Protein AF-T1ET55-F1 (afdb_monomer_lite)

Radius of gyration: 21.88 Å; chains: 1; bounding box: 48×54×51 Å

pLDDT: mean 70.71, std 16.57, range [26.08, 88.19]

Organism: Helobdella robusta (NCBI:txid6412)

Secondary structure (DSSP, 8-state):
-EEEE----TT-TTSHHHHHHHHHHHHTTPPPPSS--BTTS---EEEE--TTS-EEEEEEPPPSSSSBPPEEEEE----------HHHHHHHH--TTHHHH--HHHHHHHHHHHHHHHHHHHS--------------------PPP-

Structure (mmCIF, N/CA/C/O backbone):
data_AF-T1ET55-F1
#
_entry.id   AF-T1ET55-F1
#
loop_
_atom_site.group_PDB
_atom_site.id
_atom_site.type_symbol
_atom_site.label_atom_id
_atom_site.label_alt_id
_atom_site.label_comp_id
_atom_site.label_asym_id
_atom_site.label_entity_id
_atom_site.label_seq_id
_atom_site.pdbx_PDB_ins_code
_atom_site.Cartn_x
_atom_site.Cartn_y
_atom_site.Cartn_z
_atom_site.occupancy
_atom_site.B_iso_or_equiv
_atom_site.auth_seq_id
_atom_site.auth_comp_id
_atom_site.auth_asym_id
_atom_site.auth_atom_id
_atom_site.pdbx_PDB_model_num
ATOM 1 N N . MET A 1 1 ? -5.778 2.448 4.803 1.00 74.81 1 MET A N 1
ATOM 2 C CA . MET A 1 1 ? -4.627 1.927 4.039 1.00 74.81 1 MET A CA 1
ATOM 3 C C . MET A 1 1 ? -5.107 1.680 2.624 1.00 74.81 1 MET A C 1
ATOM 5 O O . MET A 1 1 ? -6.227 1.212 2.473 1.00 74.81 1 MET A O 1
ATOM 9 N N . ILE A 1 2 ? -4.306 2.023 1.626 1.00 77.94 2 ILE A N 1
ATOM 10 C CA . ILE A 1 2 ? -4.551 1.764 0.211 1.00 77.94 2 ILE A CA 1
ATOM 11 C C . ILE A 1 2 ? -3.399 0.873 -0.263 1.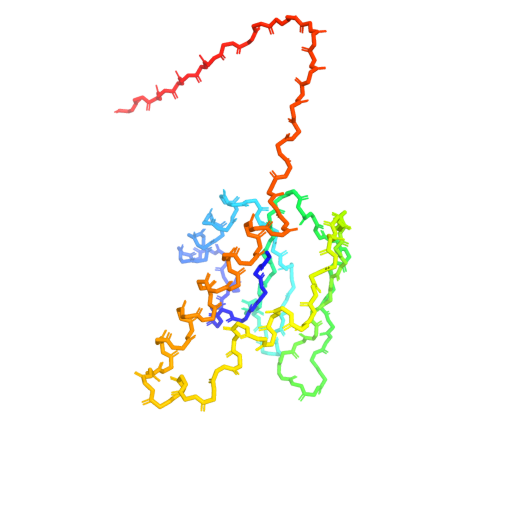00 77.94 2 ILE A C 1
ATOM 13 O O . ILE A 1 2 ? -2.238 1.156 0.026 1.00 77.94 2 ILE A O 1
ATOM 17 N N . ILE A 1 3 ? -3.727 -0.224 -0.936 1.00 83.69 3 ILE A N 1
ATOM 18 C CA . ILE A 1 3 ? -2.763 -1.108 -1.595 1.00 83.69 3 ILE A CA 1
ATOM 19 C C . ILE A 1 3 ? -3.281 -1.318 -3.008 1.00 83.69 3 ILE A C 1
ATOM 21 O O . ILE A 1 3 ? -4.467 -1.608 -3.177 1.00 83.69 3 ILE A O 1
ATOM 25 N N . GLY A 1 4 ? -2.420 -1.173 -4.008 1.00 80.19 4 GLY A N 1
ATOM 26 C CA . GLY A 1 4 ? -2.825 -1.459 -5.376 1.00 80.19 4 GLY A CA 1
ATOM 27 C C . GLY A 1 4 ? -1.770 -1.149 -6.420 1.00 80.19 4 GLY A C 1
ATOM 28 O O . GLY A 1 4 ? -0.745 -0.535 -6.127 1.00 80.19 4 GLY A O 1
ATOM 29 N N . ASP A 1 5 ? -2.084 -1.569 -7.638 1.00 84.50 5 ASP A N 1
ATOM 30 C CA . ASP A 1 5 ? -1.328 -1.311 -8.855 1.00 84.50 5 ASP A CA 1
ATOM 31 C C . ASP A 1 5 ? -1.813 -0.005 -9.502 1.00 84.50 5 ASP A C 1
ATOM 33 O O . ASP A 1 5 ? -2.973 0.125 -9.903 1.00 84.50 5 ASP A O 1
ATOM 37 N N . LEU A 1 6 ? -0.927 0.984 -9.589 1.00 77.94 6 LEU A N 1
ATOM 38 C CA . LEU A 1 6 ? -1.208 2.268 -10.224 1.00 77.94 6 LEU A CA 1
ATOM 39 C C . LEU A 1 6 ? -0.994 2.246 -11.734 1.00 77.94 6 LE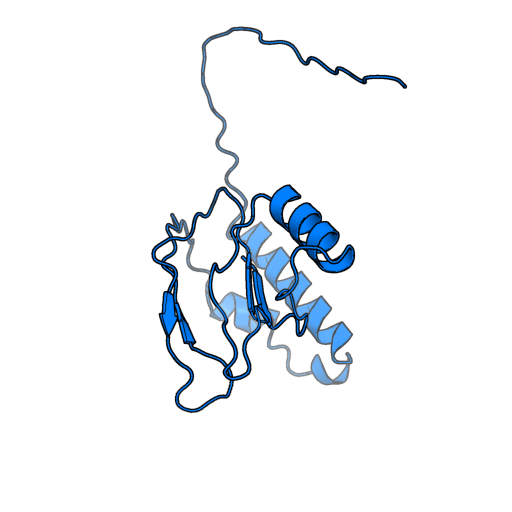U A C 1
ATOM 41 O O . LEU A 1 6 ? -1.427 3.178 -12.409 1.00 77.94 6 LEU A O 1
ATOM 45 N N . ASN A 1 7 ? -0.309 1.235 -12.273 1.00 76.94 7 ASN A N 1
ATOM 46 C CA . ASN A 1 7 ? 0.114 1.18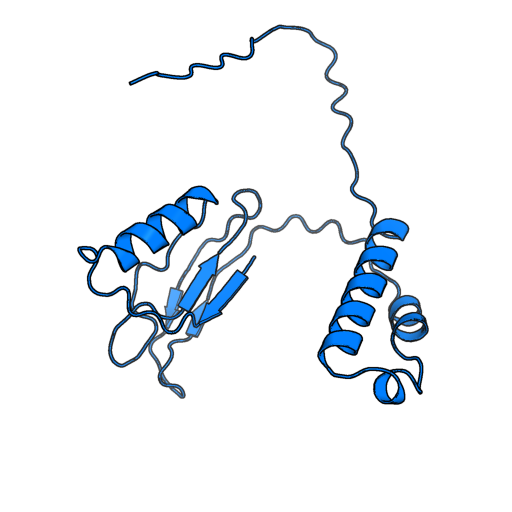3 -13.671 1.00 76.94 7 ASN A CA 1
ATOM 47 C C . ASN A 1 7 ? 0.906 2.426 -14.131 1.00 76.94 7 ASN A C 1
ATOM 49 O O . ASN A 1 7 ? 0.936 2.766 -15.316 1.00 76.94 7 ASN A O 1
ATOM 53 N N . VAL A 1 8 ? 1.575 3.117 -13.202 1.00 70.62 8 VAL A N 1
ATOM 54 C CA . VAL A 1 8 ? 2.412 4.286 -13.496 1.00 70.62 8 VAL A CA 1
ATOM 55 C C . VAL A 1 8 ? 3.873 3.925 -13.300 1.00 70.62 8 VAL A C 1
ATOM 57 O O . VAL A 1 8 ? 4.282 3.455 -12.250 1.00 70.62 8 VAL A O 1
ATOM 60 N N . TYR A 1 9 ? 4.691 4.174 -14.316 1.00 74.38 9 TYR A N 1
ATOM 61 C CA . TYR A 1 9 ? 6.089 3.768 -14.307 1.00 74.38 9 TYR A CA 1
ATOM 62 C C . TYR A 1 9 ? 7.005 4.818 -13.659 1.00 74.38 9 TYR A C 1
ATOM 64 O O . TYR A 1 9 ? 7.514 5.704 -14.338 1.00 74.38 9 TYR A O 1
ATOM 72 N N . PHE A 1 10 ? 7.297 4.701 -12.362 1.00 72.75 10 PHE A N 1
ATOM 73 C CA . PHE A 1 10 ? 8.119 5.691 -11.633 1.00 72.75 10 PHE A CA 1
ATOM 74 C C . PHE A 1 10 ? 9.647 5.506 -11.740 1.00 72.75 10 PHE A C 1
ATOM 76 O O . PHE A 1 10 ? 10.387 5.974 -10.878 1.00 72.75 10 PHE A O 1
ATOM 83 N N . LYS A 1 11 ? 10.165 4.819 -12.770 1.00 69.56 11 LYS A N 1
ATOM 84 C CA . LYS A 1 11 ? 11.611 4.511 -12.861 1.00 69.56 11 LYS A CA 1
ATOM 85 C C . LYS A 1 11 ? 12.497 5.754 -12.991 1.00 69.56 11 LYS A C 1
ATOM 87 O O . LYS A 1 11 ? 13.644 5.728 -12.558 1.00 69.56 11 LYS A O 1
ATOM 92 N N . ASP A 1 12 ? 11.986 6.808 -13.619 1.00 75.19 12 ASP A N 1
ATOM 93 C CA . ASP A 1 12 ? 12.709 8.065 -13.792 1.00 75.19 12 ASP A CA 1
ATOM 94 C C . ASP A 1 12 ? 12.193 9.106 -12.794 1.00 75.19 12 ASP A C 1
ATOM 96 O O . ASP A 1 12 ? 11.131 9.711 -12.984 1.00 75.19 12 ASP A O 1
ATOM 100 N N . SER A 1 13 ? 12.963 9.305 -11.724 1.00 74.44 13 SER A N 1
ATOM 101 C CA . SER A 1 13 ? 12.684 10.282 -10.668 1.00 74.44 13 SER A CA 1
ATOM 102 C C . SER A 1 13 ? 12.829 11.734 -11.127 1.00 74.44 13 SER A C 1
ATOM 104 O O . SER A 1 13 ? 12.375 12.630 -10.423 1.00 74.44 13 SER A O 1
ATOM 106 N N . SER A 1 14 ? 13.404 11.986 -12.310 1.00 79.75 14 SER A N 1
ATOM 107 C CA . SER A 1 14 ? 13.537 13.336 -12.872 1.00 79.75 14 SER A CA 1
ATOM 108 C C . SER A 1 14 ? 12.288 13.814 -13.620 1.00 79.75 14 SER A C 1
ATOM 110 O O . SER A 1 14 ? 12.179 14.992 -13.963 1.00 79.75 14 SER A O 1
ATOM 112 N N . LYS A 1 15 ? 11.323 12.924 -13.894 1.00 84.56 15 LYS A N 1
ATOM 113 C CA . LYS A 1 15 ? 10.093 13.295 -14.602 1.00 84.56 15 LYS A CA 1
ATOM 114 C C . LYS A 1 15 ? 9.149 14.072 -13.691 1.00 84.56 15 LYS A C 1
ATOM 116 O O . LYS A 1 15 ? 8.856 13.648 -12.578 1.00 84.56 15 LYS A O 1
ATOM 121 N N . ASN A 1 16 ? 8.560 15.140 -14.229 1.00 86.19 16 ASN A N 1
ATOM 122 C CA . ASN A 1 16 ? 7.601 15.977 -13.503 1.00 86.19 16 ASN A CA 1
ATOM 123 C C . ASN A 1 16 ? 6.428 15.180 -12.916 1.00 86.19 16 ASN A C 1
ATOM 125 O O . ASN A 1 16 ? 6.066 15.418 -11.774 1.00 86.19 16 ASN A O 1
ATOM 129 N N . TYR A 1 17 ? 5.864 14.208 -13.645 1.00 82.38 17 TYR A N 1
ATOM 130 C CA . TYR A 1 17 ? 4.757 13.397 -13.117 1.00 82.38 17 TYR A CA 1
ATOM 131 C C . TYR A 1 17 ? 5.195 12.514 -11.940 1.00 82.38 17 TYR A C 1
ATOM 133 O O . TYR A 1 17 ? 4.443 12.373 -10.981 1.00 82.38 17 TYR A O 1
ATOM 141 N N . THR A 1 18 ? 6.416 11.969 -11.982 1.00 81.50 18 THR A N 1
ATOM 142 C CA . THR A 1 18 ? 7.007 11.183 -10.894 1.00 81.50 18 THR A CA 1
ATOM 143 C C . THR A 1 18 ? 7.191 12.054 -9.655 1.00 81.50 18 THR A C 1
ATOM 145 O O . THR A 1 18 ? 6.757 11.686 -8.567 1.00 81.50 18 THR A O 1
ATOM 148 N N . ILE A 1 19 ? 7.755 13.252 -9.831 1.00 83.88 19 ILE A N 1
ATOM 149 C CA . ILE A 1 19 ? 7.944 14.236 -8.758 1.00 83.88 19 ILE A CA 1
ATOM 150 C C . ILE A 1 19 ? 6.593 14.666 -8.171 1.00 83.88 19 ILE A C 1
ATOM 152 O O . ILE A 1 19 ? 6.410 14.636 -6.958 1.00 83.88 19 ILE A O 1
ATOM 156 N N . SER A 1 20 ? 5.621 15.029 -9.013 1.00 86.44 20 SER A N 1
ATOM 157 C CA . SER A 1 20 ? 4.280 15.432 -8.574 1.00 86.44 20 SER A CA 1
ATOM 158 C C . SER A 1 20 ? 3.562 14.321 -7.818 1.00 86.44 20 SER A C 1
ATOM 160 O O . SER A 1 20 ? 2.944 14.591 -6.791 1.00 86.44 20 SER A O 1
ATOM 162 N N . PHE A 1 21 ? 3.665 13.078 -8.291 1.00 82.50 21 PHE A N 1
ATOM 163 C CA . PHE A 1 21 ? 3.095 11.926 -7.609 1.00 82.50 21 PHE A CA 1
ATOM 164 C C . PHE A 1 21 ? 3.738 11.724 -6.233 1.00 82.50 21 PHE A C 1
ATOM 166 O O . PHE A 1 21 ? 3.025 11.640 -5.239 1.00 82.50 21 PHE A O 1
ATOM 173 N N . PHE A 1 22 ? 5.069 11.736 -6.132 1.00 79.31 22 PHE A N 1
ATOM 174 C CA . PHE A 1 22 ? 5.741 11.582 -4.840 1.00 79.31 22 PHE A CA 1
ATOM 175 C C . PHE A 1 22 ? 5.475 12.746 -3.879 1.00 79.31 22 PHE A C 1
ATOM 177 O O . PHE A 1 22 ? 5.312 12.518 -2.681 1.00 79.31 22 PHE A O 1
ATOM 184 N N . ASN A 1 23 ? 5.348 13.975 -4.377 1.00 84.44 23 ASN A N 1
ATOM 185 C CA . ASN A 1 23 ? 4.958 15.126 -3.560 1.00 84.44 23 ASN A CA 1
ATOM 186 C C . ASN A 1 23 ? 3.524 14.983 -3.031 1.00 84.44 23 ASN A C 1
ATOM 188 O O . ASN A 1 23 ? 3.268 15.239 -1.858 1.00 84.44 23 ASN A O 1
ATOM 192 N N . LEU A 1 24 ? 2.595 14.521 -3.871 1.00 83.88 24 LEU A N 1
ATOM 193 C CA . LEU A 1 24 ? 1.230 14.222 -3.447 1.00 83.88 24 LEU A CA 1
ATOM 194 C C . LEU A 1 24 ? 1.232 13.138 -2.367 1.00 83.88 24 LEU A C 1
ATOM 196 O O . LEU A 1 24 ? 0.635 13.312 -1.313 1.00 83.88 24 LEU A O 1
ATOM 200 N N . ILE A 1 25 ? 1.938 12.039 -2.603 1.00 78.88 25 ILE A N 1
ATOM 201 C CA 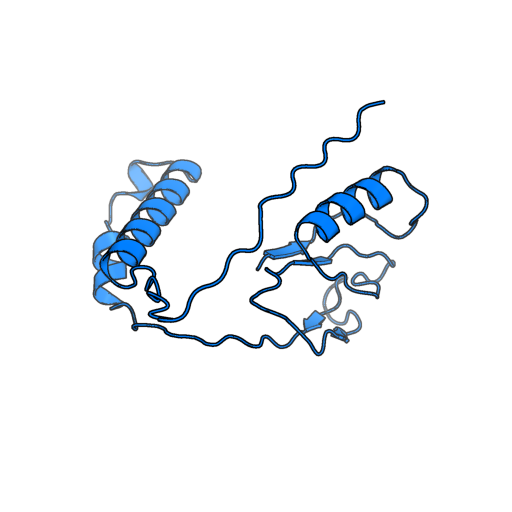. ILE A 1 25 ? 1.954 10.885 -1.708 1.00 78.88 25 ILE A CA 1
ATOM 202 C C . ILE A 1 25 ? 2.624 11.219 -0.363 1.00 78.88 25 ILE A C 1
ATOM 204 O O . ILE A 1 25 ? 2.073 10.938 0.700 1.00 78.88 25 ILE A O 1
ATOM 208 N N . SER A 1 26 ? 3.753 11.925 -0.380 1.00 76.00 26 SER A N 1
ATOM 209 C CA . SER A 1 26 ? 4.413 12.399 0.845 1.00 76.00 26 SER A CA 1
ATOM 210 C C . SER A 1 26 ? 3.570 13.401 1.641 1.00 76.00 26 SER A C 1
ATOM 212 O O . SER A 1 26 ? 3.641 13.391 2.869 1.00 76.00 26 SER A O 1
ATOM 214 N N . SER A 1 27 ? 2.711 14.200 0.991 1.00 79.25 27 SER A N 1
ATOM 215 C CA . SER A 1 27 ? 1.813 15.135 1.692 1.00 79.25 27 SER A CA 1
ATOM 216 C C . SER A 1 27 ? 0.802 14.450 2.621 1.00 79.25 27 SER A C 1
ATOM 218 O O . SER A 1 27 ? 0.314 15.064 3.567 1.00 79.25 27 SER A O 1
ATOM 220 N N . PHE A 1 28 ? 0.533 13.162 2.403 1.00 72.38 28 PHE A N 1
ATOM 221 C CA . PHE A 1 28 ? -0.326 12.345 3.259 1.00 72.38 28 PHE A CA 1
ATOM 222 C C . PHE A 1 28 ? 0.463 11.436 4.222 1.00 72.38 28 PHE A C 1
ATOM 224 O O . PHE A 1 28 ? -0.136 10.624 4.928 1.00 72.38 28 PHE A O 1
ATOM 231 N N . GLY A 1 29 ? 1.795 11.571 4.268 1.00 64.06 29 GLY A N 1
ATOM 232 C CA . GLY A 1 29 ? 2.677 10.801 5.148 1.00 64.06 29 GLY A CA 1
ATOM 233 C C . GLY A 1 29 ? 2.884 9.347 4.718 1.00 64.06 29 GLY A C 1
ATOM 234 O O . GLY A 1 29 ? 3.074 8.474 5.561 1.00 64.06 29 GLY A O 1
ATOM 235 N N . PHE A 1 30 ? 2.820 9.084 3.413 1.00 65.31 30 PHE A N 1
ATOM 236 C CA . PHE A 1 30 ? 2.996 7.751 2.844 1.00 65.31 30 PHE A CA 1
ATOM 237 C C . PHE A 1 30 ? 4.475 7.388 2.647 1.00 65.31 30 PHE A C 1
ATOM 239 O O . PHE A 1 30 ? 5.285 8.219 2.230 1.00 65.31 30 PHE A O 1
ATOM 246 N N . GLU A 1 31 ? 4.809 6.118 2.876 1.00 60.97 31 GLU A N 1
ATOM 247 C CA . GLU A 1 31 ? 6.109 5.532 2.533 1.00 60.97 31 GLU A CA 1
ATOM 248 C C . GLU A 1 31 ? 6.023 4.788 1.193 1.00 60.97 31 GLU A C 1
ATOM 250 O O . GLU A 1 31 ? 4.983 4.237 0.839 1.00 60.97 31 GLU A O 1
ATOM 255 N N . HIS A 1 32 ? 7.112 4.784 0.422 1.00 65.62 32 HIS A N 1
ATOM 256 C CA . HIS A 1 32 ? 7.171 4.132 -0.889 1.00 65.62 32 HIS A CA 1
ATOM 257 C C . HIS A 1 32 ? 7.932 2.805 -0.812 1.00 65.62 32 HIS A C 1
ATOM 259 O O . HIS A 1 32 ? 8.845 2.642 -0.002 1.00 65.62 32 HIS A O 1
ATOM 265 N N . LEU A 1 33 ? 7.597 1.872 -1.708 1.00 66.00 33 LEU A N 1
ATOM 266 C CA . LEU A 1 33 ? 8.413 0.683 -1.934 1.00 66.00 33 LEU A CA 1
ATOM 267 C C . LEU A 1 33 ? 9.739 1.106 -2.583 1.00 66.00 33 LEU A C 1
ATOM 269 O O . LEU A 1 33 ? 9.710 1.735 -3.637 1.00 66.00 33 LEU A O 1
ATOM 273 N N . PRO A 1 34 ? 10.907 0.759 -2.023 1.00 61.06 34 PRO A N 1
ATOM 274 C CA . PRO A 1 34 ? 12.194 1.162 -2.591 1.00 61.06 34 PRO A CA 1
ATOM 275 C C . PRO A 1 34 ? 12.613 0.300 -3.795 1.00 61.06 34 PRO A C 1
ATOM 277 O O . PRO A 1 34 ? 13.729 0.433 -4.297 1.00 61.06 34 PRO A O 1
ATOM 280 N N . THR A 1 35 ? 11.782 -0.653 -4.235 1.00 69.25 35 THR A N 1
ATOM 281 C CA . THR A 1 35 ? 12.198 -1.724 -5.150 1.00 69.25 35 THR A CA 1
ATOM 282 C C . THR A 1 35 ? 11.122 -2.051 -6.178 1.00 69.25 35 THR A C 1
ATOM 284 O O . THR A 1 35 ? 9.933 -2.001 -5.884 1.00 69.25 35 THR A O 1
ATOM 287 N N . SER A 1 36 ? 11.563 -2.402 -7.390 1.00 77.25 36 SER A N 1
ATOM 288 C CA . SER A 1 36 ? 10.698 -2.801 -8.503 1.00 77.25 36 SER A CA 1
ATOM 289 C C . SER A 1 36 ? 9.771 -3.947 -8.120 1.00 77.25 36 SER A C 1
ATOM 291 O O . SER A 1 36 ? 10.242 -4.974 -7.636 1.00 77.25 36 SER A O 1
ATOM 293 N N . THR A 1 37 ? 8.486 -3.799 -8.423 1.00 83.38 37 THR A N 1
ATOM 294 C CA . THR A 1 37 ? 7.465 -4.821 -8.166 1.00 83.38 37 THR A CA 1
ATOM 295 C C . THR A 1 37 ? 7.108 -5.620 -9.408 1.00 83.38 37 THR A C 1
ATOM 297 O O . THR A 1 37 ? 6.480 -6.657 -9.293 1.00 83.38 37 THR A O 1
ATOM 300 N N . HIS A 1 38 ? 7.566 -5.205 -10.587 1.00 84.00 38 HIS A N 1
ATOM 301 C CA . HIS A 1 38 ? 7.268 -5.874 -11.850 1.00 84.00 38 HIS A CA 1
ATOM 302 C C . HIS A 1 38 ? 8.528 -6.478 -12.499 1.00 84.00 38 HIS A C 1
ATOM 304 O O . HIS A 1 38 ? 9.633 -5.939 -12.370 1.00 84.00 38 HIS A O 1
ATOM 310 N N . ASN A 1 39 ? 8.382 -7.589 -13.229 1.00 78.50 39 ASN A N 1
ATOM 311 C CA . ASN A 1 39 ? 9.492 -8.347 -13.827 1.00 78.50 39 ASN A CA 1
ATOM 312 C C . ASN A 1 39 ? 10.267 -7.580 -14.920 1.00 78.50 39 ASN A C 1
ATOM 314 O O . ASN A 1 39 ? 11.456 -7.820 -15.121 1.00 78.50 39 ASN A O 1
ATOM 318 N N . LYS A 1 40 ? 9.627 -6.615 -15.594 1.00 76.31 40 LYS A N 1
ATOM 319 C CA . LYS A 1 40 ? 10.261 -5.698 -16.567 1.00 76.31 40 LYS A CA 1
ATOM 320 C C . LYS A 1 40 ? 10.922 -4.479 -15.915 1.00 76.31 40 LYS A C 1
ATOM 322 O O . LYS A 1 40 ? 11.393 -3.583 -16.618 1.00 76.31 40 LYS A O 1
ATOM 327 N N . GLY A 1 41 ? 10.969 -4.429 -14.587 1.00 68.44 41 GLY A N 1
ATOM 328 C CA . GLY A 1 41 ? 11.321 -3.218 -13.862 1.00 68.44 41 GLY A CA 1
ATOM 329 C C . GLY A 1 41 ? 10.107 -2.306 -13.662 1.00 68.44 41 GLY A C 1
ATOM 330 O O . GLY A 1 41 ? 9.107 -2.421 -14.368 1.00 68.44 41 GLY A O 1
ATOM 331 N N . GLY A 1 42 ? 10.232 -1.358 -12.736 1.00 68.75 42 GLY A N 1
ATOM 332 C CA . GLY A 1 42 ? 9.210 -0.351 -12.454 1.00 68.75 42 GLY A CA 1
ATOM 333 C C . GLY A 1 42 ? 8.541 -0.541 -11.096 1.00 68.75 42 GLY A C 1
ATOM 334 O O . GLY A 1 42 ? 8.376 -1.652 -10.599 1.00 68.75 42 GLY A O 1
ATOM 335 N N . LEU A 1 43 ? 8.182 0.587 -10.495 1.00 71.81 43 LEU A N 1
ATOM 336 C CA . LEU A 1 43 ? 7.337 0.662 -9.311 1.00 71.81 43 LEU A CA 1
ATOM 337 C C . LEU A 1 43 ? 5.914 0.851 -9.811 1.00 71.81 43 LEU A C 1
ATOM 339 O O . LEU A 1 43 ? 5.586 1.955 -10.224 1.00 71.81 43 LEU A O 1
ATOM 343 N N . LEU A 1 44 ? 5.131 -0.220 -9.870 1.00 77.25 44 LEU A N 1
ATOM 344 C CA . LEU A 1 44 ? 3.726 -0.147 -10.285 1.00 77.25 44 LEU A CA 1
ATOM 345 C C . LEU A 1 44 ? 2.802 -0.229 -9.073 1.00 77.25 44 LEU A C 1
ATOM 347 O O . LEU A 1 44 ? 1.788 0.460 -9.009 1.00 77.25 44 LEU A O 1
ATOM 351 N N . ASP A 1 45 ? 3.210 -1.008 -8.078 1.00 78.88 45 ASP A N 1
ATOM 352 C CA . ASP A 1 45 ? 2.442 -1.228 -6.867 1.00 78.88 45 ASP A CA 1
ATOM 353 C C . ASP A 1 45 ? 2.816 -0.216 -5.779 1.00 78.88 45 ASP A C 1
ATOM 355 O O . ASP A 1 45 ? 3.981 0.165 -5.619 1.00 78.88 45 ASP A O 1
ATOM 359 N N . VAL A 1 46 ? 1.821 0.205 -5.001 1.00 77.75 46 VAL A N 1
ATOM 360 C CA . VAL A 1 46 ? 1.996 1.113 -3.864 1.00 77.75 46 VAL A CA 1
ATOM 361 C C . VAL A 1 46 ? 1.354 0.558 -2.602 1.00 77.75 46 VAL A C 1
ATOM 363 O O . VAL A 1 46 ? 0.304 -0.085 -2.642 1.00 77.75 46 VAL A O 1
ATOM 366 N N . ILE A 1 47 ? 1.981 0.861 -1.464 1.00 77.75 47 ILE A N 1
ATOM 367 C CA . ILE A 1 47 ? 1.396 0.706 -0.133 1.00 77.75 47 ILE A CA 1
ATOM 368 C C . ILE A 1 47 ? 1.318 2.095 0.478 1.00 77.75 47 ILE A C 1
ATOM 370 O O . ILE A 1 47 ? 2.303 2.814 0.562 1.00 77.75 47 ILE A O 1
ATOM 374 N N . ILE A 1 48 ? 0.119 2.474 0.884 1.00 77.44 48 ILE A N 1
ATOM 375 C CA . ILE A 1 48 ? -0.225 3.823 1.303 1.00 77.44 48 ILE A CA 1
ATOM 376 C C . ILE A 1 48 ? -0.962 3.691 2.638 1.00 77.44 48 ILE A C 1
ATOM 378 O O . ILE A 1 48 ? -2.043 3.101 2.706 1.00 77.44 48 ILE A O 1
ATOM 382 N N . SER A 1 49 ? -0.414 4.216 3.733 1.00 74.62 49 SER A N 1
ATOM 383 C CA . SER A 1 49 ? -1.063 4.152 5.050 1.00 74.62 49 SER A CA 1
ATOM 384 C C . SER A 1 49 ? -1.148 5.511 5.732 1.00 74.62 49 SER A C 1
ATOM 386 O O . SER A 1 49 ? -0.377 6.420 5.468 1.00 74.62 49 SER A O 1
ATOM 388 N N . ASN A 1 50 ? -2.115 5.655 6.634 1.00 71.38 50 ASN A N 1
ATOM 389 C CA . ASN A 1 50 ? -2.124 6.804 7.529 1.00 71.38 50 ASN A CA 1
ATOM 390 C C . ASN A 1 50 ? -0.894 6.701 8.458 1.00 71.38 50 ASN A C 1
ATOM 392 O O . ASN A 1 50 ? -0.678 5.609 8.986 1.00 71.38 50 ASN A O 1
ATOM 396 N N . PRO A 1 51 ? -0.156 7.791 8.740 1.00 67.44 51 PRO A N 1
ATOM 397 C CA . PRO A 1 51 ? 0.967 7.787 9.686 1.00 67.44 51 PRO A CA 1
ATOM 398 C C . PRO A 1 51 ? 0.654 7.191 11.068 1.00 67.44 51 PRO A C 1
ATOM 400 O O . PRO A 1 51 ? 1.534 6.655 11.733 1.00 67.44 51 PRO A O 1
ATOM 403 N N . SER A 1 52 ? -0.607 7.257 11.506 1.00 70.38 52 SER A N 1
ATOM 404 C CA . SER A 1 52 ? -1.076 6.640 12.759 1.00 70.38 52 SER A CA 1
ATOM 405 C C . SER A 1 52 ? -1.128 5.106 12.726 1.00 70.38 52 SER A C 1
ATOM 407 O O . SER A 1 52 ? -1.106 4.472 13.778 1.00 70.38 52 SER A O 1
ATOM 409 N N . VAL A 1 53 ? -1.176 4.503 11.535 1.00 71.69 53 VAL A N 1
ATOM 410 C CA . VAL A 1 53 ? -1.121 3.055 11.300 1.00 71.69 53 VAL A CA 1
ATOM 411 C C . VAL A 1 53 ? 0.133 2.783 10.474 1.00 71.69 53 VAL A C 1
ATOM 413 O O . VAL A 1 53 ? 0.089 2.626 9.250 1.00 71.69 53 VAL A O 1
ATOM 416 N N . GLY A 1 54 ? 1.275 2.797 11.160 1.00 71.25 54 GLY A N 1
ATOM 417 C CA . GLY A 1 54 ? 2.561 2.471 10.555 1.00 71.25 54 GLY A CA 1
ATOM 418 C C . GLY A 1 54 ? 2.595 1.021 10.066 1.00 71.25 54 GLY A C 1
ATOM 419 O O . GLY A 1 54 ? 2.088 0.110 10.734 1.00 71.25 54 GLY A O 1
ATOM 420 N N . PHE A 1 55 ? 3.210 0.812 8.906 1.00 79.38 55 PHE A N 1
ATOM 421 C CA . PHE A 1 55 ? 3.606 -0.507 8.425 1.00 79.38 55 PHE A CA 1
ATOM 422 C C . PHE A 1 55 ? 5.130 -0.632 8.454 1.00 79.38 55 PHE A C 1
ATOM 424 O O . PHE A 1 55 ? 5.845 0.362 8.458 1.00 79.38 55 PHE A O 1
ATOM 431 N N . TYR A 1 56 ? 5.630 -1.858 8.537 1.00 81.69 56 TYR A N 1
ATOM 432 C CA . TYR A 1 56 ? 7.058 -2.157 8.630 1.00 81.69 56 TYR A CA 1
ATOM 433 C C . TYR A 1 56 ? 7.368 -3.515 7.991 1.00 81.69 56 TYR A C 1
ATOM 435 O O . TYR A 1 56 ? 6.461 -4.220 7.551 1.00 81.69 56 TYR A O 1
ATOM 443 N N . ASP A 1 57 ? 8.653 -3.881 7.930 1.00 85.31 57 ASP A N 1
ATOM 444 C CA . ASP A 1 57 ? 9.137 -5.132 7.316 1.00 85.31 57 ASP A CA 1
ATOM 445 C C . ASP A 1 57 ? 8.604 -5.337 5.889 1.00 85.31 57 ASP A C 1
ATOM 447 O O . ASP A 1 57 ? 8.074 -6.387 5.525 1.00 85.31 57 ASP A O 1
ATOM 451 N N . VAL A 1 58 ? 8.695 -4.279 5.085 1.00 84.06 58 VAL A N 1
ATOM 452 C CA . VAL A 1 58 ? 8.209 -4.299 3.711 1.00 84.06 58 VAL A CA 1
ATOM 453 C C . VAL A 1 58 ? 9.188 -5.062 2.829 1.00 84.06 58 VAL A C 1
ATOM 455 O O . VAL A 1 58 ? 10.370 -4.724 2.768 1.00 84.06 58 VAL A O 1
ATOM 458 N N . ARG A 1 59 ? 8.699 -6.087 2.128 1.00 87.06 59 ARG A N 1
ATOM 459 C CA . ARG A 1 59 ? 9.504 -6.928 1.235 1.00 87.06 59 ARG A CA 1
ATOM 460 C C . ARG A 1 59 ? 8.809 -7.108 -0.097 1.00 87.06 59 ARG A C 1
ATOM 462 O O . ARG A 1 59 ? 7.599 -7.305 -0.154 1.00 87.06 59 ARG A O 1
ATOM 469 N N . VAL A 1 60 ? 9.608 -7.085 -1.157 1.00 87.06 60 VAL A N 1
ATOM 470 C CA . VAL A 1 60 ? 9.176 -7.439 -2.506 1.00 87.06 60 VAL A CA 1
ATOM 471 C C . VAL A 1 60 ? 9.849 -8.754 -2.867 1.00 87.06 60 VAL A C 1
ATOM 473 O O . VAL A 1 60 ? 11.072 -8.829 -2.987 1.00 87.06 60 VAL A O 1
ATOM 476 N N . HIS A 1 61 ? 9.054 -9.808 -2.992 1.00 87.88 61 HIS A N 1
ATOM 477 C CA . HIS A 1 61 ? 9.531 -11.106 -3.437 1.00 87.88 61 HIS A CA 1
ATOM 478 C C . HIS A 1 61 ? 9.625 -11.132 -4.966 1.00 87.88 61 HIS A C 1
ATOM 480 O O . HIS A 1 61 ? 8.777 -10.537 -5.636 1.00 87.88 61 HIS A O 1
ATOM 486 N N . PRO A 1 62 ? 10.618 -11.840 -5.536 1.00 84.00 62 PRO A N 1
ATOM 487 C CA . PRO A 1 62 ? 10.737 -11.975 -6.978 1.00 84.00 62 PRO A CA 1
ATOM 488 C C . PRO A 1 62 ? 9.437 -12.499 -7.610 1.00 84.00 62 PRO A C 1
ATOM 490 O O . PRO A 1 62 ? 8.787 -13.368 -7.022 1.00 84.00 62 PRO A O 1
ATOM 493 N N . PRO A 1 63 ? 9.065 -12.014 -8.805 1.00 85.38 63 PRO A N 1
ATOM 494 C CA . PRO A 1 63 ? 7.944 -12.562 -9.558 1.00 85.38 63 PRO A CA 1
ATOM 495 C C . PRO A 1 63 ? 8.182 -14.053 -9.840 1.00 85.38 63 PRO A C 1
ATOM 497 O O . PRO A 1 63 ? 9.250 -14.429 -10.327 1.00 85.38 63 PRO A O 1
ATOM 500 N N . LEU A 1 64 ? 7.207 -14.902 -9.503 1.00 83.88 64 LEU A N 1
ATOM 501 C CA . LEU A 1 64 ? 7.272 -16.354 -9.730 1.00 83.88 64 LEU A CA 1
ATOM 502 C C . LEU A 1 64 ? 6.212 -16.803 -10.739 1.00 83.88 64 LEU A C 1
ATOM 504 O O . LEU A 1 64 ? 6.544 -17.322 -11.798 1.00 83.88 64 LEU A O 1
ATOM 508 N N . ILE A 1 65 ? 4.937 -16.611 -10.388 1.00 86.62 65 ILE A N 1
ATOM 509 C CA . ILE A 1 65 ? 3.783 -17.082 -11.173 1.00 86.62 65 ILE A CA 1
ATOM 510 C C . ILE A 1 65 ? 3.144 -15.932 -11.969 1.00 86.62 65 ILE A C 1
ATOM 512 O O . ILE A 1 65 ? 2.590 -16.168 -13.038 1.00 86.62 65 ILE A O 1
ATOM 516 N N . SER A 1 66 ? 3.246 -14.693 -11.471 1.00 87.31 66 SER A N 1
ATOM 517 C CA . SER A 1 66 ? 2.803 -13.479 -12.168 1.00 87.31 66 SER A CA 1
ATOM 518 C C . SER A 1 66 ? 3.995 -12.621 -12.587 1.00 87.31 66 SER A C 1
ATOM 520 O O . SER A 1 66 ? 5.115 -12.841 -12.127 1.00 87.31 66 SER A O 1
ATOM 522 N N . ASP A 1 67 ? 3.759 -11.645 -13.455 1.00 83.81 67 ASP A N 1
ATOM 523 C CA . ASP A 1 67 ? 4.717 -10.597 -13.799 1.00 83.81 67 ASP A CA 1
ATOM 524 C C . ASP A 1 67 ? 4.904 -9.556 -12.683 1.00 83.81 67 ASP A C 1
ATOM 526 O O . ASP A 1 67 ? 5.935 -8.878 -12.667 1.00 83.81 67 ASP A O 1
ATOM 530 N N . HIS A 1 68 ? 4.002 -9.520 -11.698 1.00 87.56 68 HIS A N 1
ATOM 531 C CA . HIS A 1 68 ? 4.178 -8.827 -10.423 1.00 87.56 68 HIS A CA 1
ATOM 532 C C . HIS A 1 68 ? 4.819 -9.732 -9.351 1.00 87.56 68 HIS A C 1
ATOM 534 O O . HIS A 1 68 ? 4.567 -10.940 -9.246 1.00 87.56 68 HIS A O 1
ATOM 540 N N . GLY A 1 69 ? 5.677 -9.126 -8.537 1.00 87.25 69 GLY A N 1
ATOM 541 C CA . GLY A 1 69 ? 6.278 -9.692 -7.341 1.00 87.25 69 GLY A CA 1
ATOM 542 C C . GLY A 1 69 ? 5.333 -9.575 -6.151 1.00 87.25 69 GLY A C 1
ATOM 543 O O . GLY A 1 69 ? 4.590 -8.605 -6.019 1.00 87.25 69 GLY A O 1
ATOM 544 N N . LEU A 1 70 ? 5.363 -10.565 -5.260 1.00 87.50 70 LEU A N 1
ATOM 545 C CA . LEU A 1 70 ? 4.558 -10.521 -4.043 1.00 87.50 70 LEU A CA 1
ATOM 546 C C . LEU A 1 70 ? 5.116 -9.448 -3.103 1.00 87.50 70 LEU A C 1
ATOM 548 O O . LEU A 1 70 ? 6.267 -9.540 -2.674 1.00 87.50 70 LEU A O 1
ATOM 552 N N . VAL A 1 71 ? 4.288 -8.469 -2.746 1.00 86.88 71 VAL A N 1
ATOM 553 C CA . VAL A 1 71 ? 4.626 -7.471 -1.729 1.00 86.88 71 VAL A CA 1
ATOM 554 C C . VAL A 1 71 ? 4.064 -7.910 -0.380 1.00 86.88 71 VAL A C 1
ATOM 556 O O . VAL A 1 71 ? 2.867 -8.156 -0.248 1.00 86.88 71 VAL A O 1
ATOM 559 N N . THR A 1 72 ? 4.923 -7.996 0.633 1.00 88.19 72 THR A N 1
ATOM 560 C CA . THR A 1 72 ? 4.531 -8.294 2.016 1.00 88.19 72 THR A CA 1
ATOM 561 C C . THR A 1 72 ? 4.906 -7.141 2.931 1.00 88.19 72 THR A C 1
ATOM 563 O O . THR A 1 72 ? 5.975 -6.558 2.770 1.00 88.19 72 THR A O 1
ATOM 566 N N . CYS A 1 73 ? 4.073 -6.848 3.924 1.00 85.88 73 CYS A N 1
ATOM 567 C CA . CYS A 1 73 ? 4.392 -5.925 5.007 1.00 85.88 73 CYS A CA 1
ATOM 568 C C . CYS A 1 73 ? 3.700 -6.367 6.301 1.00 85.88 73 CYS A C 1
ATOM 570 O O . CYS A 1 73 ? 2.741 -7.142 6.282 1.00 85.88 73 CYS A O 1
ATOM 572 N N . SER A 1 74 ? 4.190 -5.861 7.426 1.00 86.12 74 SER A N 1
ATOM 573 C CA . SER A 1 74 ? 3.578 -6.016 8.743 1.00 86.12 74 SER A CA 1
ATOM 574 C C . SER A 1 74 ? 2.911 -4.714 9.171 1.00 86.12 74 SER A C 1
ATOM 576 O O . SER A 1 74 ? 3.413 -3.630 8.888 1.00 86.12 74 SER A O 1
ATOM 578 N N . LEU A 1 75 ? 1.786 -4.813 9.878 1.00 83.31 75 LEU A N 1
ATOM 579 C CA . LEU A 1 75 ? 1.005 -3.669 10.349 1.00 83.31 75 LEU A CA 1
ATOM 580 C C . LEU A 1 75 ? 0.949 -3.677 11.874 1.00 83.31 75 LEU A C 1
ATOM 582 O O . LEU A 1 75 ? 0.596 -4.692 12.474 1.00 83.31 75 LEU A O 1
ATOM 586 N N . ASN A 1 76 ? 1.234 -2.537 12.504 1.00 75.81 76 ASN A N 1
ATOM 587 C CA . ASN A 1 76 ? 1.019 -2.378 13.940 1.00 75.81 76 ASN A CA 1
ATOM 588 C C . ASN A 1 76 ? -0.359 -1.761 14.187 1.00 75.81 76 ASN A C 1
ATOM 590 O O . ASN A 1 76 ? -0.505 -0.543 14.284 1.00 75.81 76 ASN A O 1
ATOM 594 N N . VAL A 1 77 ? -1.388 -2.605 14.243 1.00 71.31 77 VAL A N 1
ATOM 595 C CA . VAL A 1 77 ? -2.764 -2.148 14.455 1.00 71.31 77 VAL A CA 1
ATOM 596 C C . VAL A 1 77 ? -3.200 -2.487 15.875 1.00 71.31 77 VAL A C 1
ATOM 598 O O . VAL A 1 77 ? -3.317 -3.657 16.238 1.00 71.31 77 VAL A O 1
ATOM 601 N N . LYS A 1 78 ? -3.505 -1.465 16.683 1.00 68.38 78 LYS A N 1
ATOM 602 C CA . LYS A 1 78 ? -4.300 -1.655 17.903 1.00 68.38 78 LYS A CA 1
ATOM 603 C C . LYS A 1 78 ? -5.753 -1.808 17.496 1.00 68.38 78 LYS A C 1
ATOM 605 O O . LYS A 1 78 ? -6.460 -0.819 17.315 1.00 68.38 78 LYS A O 1
ATOM 610 N N . ILE A 1 79 ? -6.189 -3.046 17.313 1.00 61.69 79 ILE A N 1
ATOM 611 C CA . ILE A 1 79 ? -7.554 -3.291 16.875 1.00 61.69 79 ILE A CA 1
ATOM 612 C C . ILE A 1 79 ? -8.481 -3.374 18.087 1.00 61.69 79 ILE A C 1
ATOM 614 O O . ILE A 1 79 ? -8.560 -4.394 18.764 1.00 61.69 79 ILE A O 1
ATOM 618 N N . ASN A 1 80 ? -9.196 -2.280 18.353 1.00 58.44 80 ASN A N 1
ATOM 619 C CA . ASN A 1 80 ? -10.368 -2.272 19.227 1.00 58.44 80 ASN A CA 1
ATOM 620 C C . ASN A 1 80 ? -11.609 -2.587 18.383 1.00 58.44 80 ASN A C 1
ATOM 622 O O . ASN A 1 80 ? -12.431 -1.715 18.114 1.00 58.44 80 ASN A O 1
ATOM 626 N N . TYR A 1 81 ? -11.754 -3.830 17.922 1.00 59.31 81 TYR A N 1
ATOM 627 C CA . TYR A 1 81 ? -13.028 -4.245 17.337 1.00 59.31 81 TYR A CA 1
ATOM 628 C C . TYR A 1 81 ? -14.025 -4.586 18.445 1.00 59.31 81 TYR A C 1
ATOM 630 O O . TYR A 1 81 ? -13.847 -5.550 19.190 1.00 59.31 81 TYR A O 1
ATOM 638 N N . LYS A 1 82 ? -15.152 -3.869 18.481 1.00 59.25 82 LYS A N 1
ATOM 639 C CA . LYS A 1 82 ? -16.409 -4.531 18.833 1.00 59.25 82 LYS A CA 1
ATOM 640 C C . LYS A 1 82 ? -16.749 -5.435 17.657 1.00 59.25 82 LYS A C 1
ATOM 642 O O . LYS A 1 82 ? -16.956 -4.947 16.551 1.00 59.25 82 LYS A O 1
ATOM 647 N N . LYS A 1 83 ? -16.754 -6.750 17.877 1.00 63.31 83 LYS A N 1
ATOM 648 C CA . LYS A 1 83 ? -17.209 -7.711 16.869 1.00 63.31 83 LYS A CA 1
ATOM 649 C C . LYS A 1 83 ? -18.624 -7.312 16.443 1.00 63.31 83 LYS A C 1
ATOM 651 O O . LYS A 1 83 ? -19.542 -7.375 17.260 1.00 63.31 83 LYS A O 1
ATOM 656 N N . LEU A 1 84 ? -18.786 -6.873 15.196 1.00 64.94 84 LEU A N 1
ATOM 657 C CA . LEU A 1 84 ? -20.109 -6.637 14.634 1.00 64.94 84 LEU A CA 1
ATOM 658 C C . LEU A 1 84 ? -20.811 -7.990 14.485 1.00 64.94 84 LEU A C 1
ATOM 660 O O . LEU A 1 84 ? -20.184 -8.991 14.132 1.00 64.94 84 LEU A O 1
ATOM 664 N N . ASN A 1 85 ? -22.102 -8.035 14.793 1.00 75.38 85 ASN A N 1
ATOM 665 C CA . ASN A 1 85 ? -22.878 -9.253 14.628 1.00 75.38 85 ASN A CA 1
ATOM 666 C C . ASN A 1 85 ? -23.084 -9.519 13.124 1.00 75.38 85 ASN A C 1
ATOM 668 O O . ASN A 1 85 ? -23.663 -8.688 12.429 1.00 75.38 85 ASN A O 1
ATOM 672 N N . ASN A 1 86 ? -22.621 -10.670 12.629 1.00 71.75 86 ASN A N 1
ATOM 673 C CA . ASN A 1 86 ? -22.771 -11.061 11.223 1.00 71.75 86 ASN A CA 1
ATOM 674 C C . ASN A 1 86 ? -24.241 -11.116 10.789 1.00 71.75 86 ASN A C 1
ATOM 676 O O . ASN A 1 86 ? -24.543 -10.750 9.656 1.00 71.75 86 ASN A O 1
ATOM 680 N N . ASP A 1 87 ? -25.148 -11.494 11.692 1.00 79.06 87 ASP A N 1
ATOM 681 C CA . ASP A 1 87 ? -26.586 -11.517 11.410 1.00 79.06 87 ASP A CA 1
ATOM 682 C C . ASP A 1 87 ? -27.110 -10.101 11.145 1.00 79.06 87 ASP A C 1
ATOM 684 O O . ASP A 1 87 ? -27.965 -9.886 10.293 1.00 79.06 87 ASP A O 1
ATOM 688 N N . LEU A 1 88 ? -26.547 -9.106 11.836 1.00 74.69 88 LEU A N 1
ATOM 689 C CA . LEU A 1 88 ? -26.892 -7.702 11.649 1.00 74.69 88 LEU A CA 1
ATOM 690 C C . LEU A 1 88 ? -26.460 -7.211 10.260 1.00 74.69 88 LEU A C 1
ATOM 692 O O . LEU A 1 88 ? -27.219 -6.515 9.597 1.00 74.69 88 LEU A O 1
ATOM 696 N N . ILE A 1 89 ? -25.272 -7.605 9.796 1.00 73.31 89 ILE A N 1
ATOM 697 C CA . ILE A 1 89 ? -24.779 -7.261 8.454 1.00 73.31 89 ILE A CA 1
ATOM 698 C C . ILE A 1 89 ? -25.636 -7.949 7.385 1.00 73.31 89 ILE A C 1
ATOM 700 O O . ILE A 1 89 ? -26.100 -7.296 6.452 1.00 73.31 89 ILE A O 1
ATOM 704 N N . ALA A 1 90 ? -25.885 -9.252 7.540 1.00 75.56 90 ALA A N 1
ATOM 705 C CA . ALA A 1 90 ? -26.668 -10.035 6.589 1.00 75.56 90 ALA A CA 1
ATOM 706 C C . ALA A 1 90 ? -28.101 -9.501 6.453 1.00 75.56 90 ALA A C 1
ATOM 708 O O . ALA A 1 90 ? -28.569 -9.315 5.336 1.00 75.56 90 ALA A O 1
ATOM 709 N N . ASN A 1 91 ? -28.762 -9.164 7.563 1.00 78.44 91 ASN A N 1
ATOM 710 C CA . ASN A 1 91 ? -30.128 -8.638 7.536 1.00 78.44 91 ASN A CA 1
ATOM 711 C C . ASN A 1 91 ? -30.243 -7.253 6.879 1.00 78.44 91 ASN A C 1
ATOM 713 O O . ASN A 1 91 ? -31.312 -6.912 6.387 1.00 78.44 91 ASN A O 1
ATOM 717 N N . ASN A 1 92 ? -29.173 -6.449 6.881 1.00 73.06 92 ASN A N 1
ATOM 718 C CA . ASN A 1 92 ? -29.198 -5.098 6.308 1.00 73.06 92 ASN A CA 1
ATOM 719 C C . ASN A 1 92 ? -28.694 -5.034 4.856 1.00 73.06 92 ASN A C 1
ATOM 721 O O . ASN A 1 92 ? -29.046 -4.103 4.138 1.00 73.06 92 ASN A O 1
ATOM 725 N N . LEU A 1 93 ? -27.863 -5.986 4.418 1.00 72.44 93 LEU A N 1
ATOM 726 C CA . LEU A 1 93 ? -27.307 -6.006 3.056 1.00 72.44 93 LEU A CA 1
ATOM 727 C C . LEU A 1 93 ? -27.950 -7.056 2.146 1.00 72.44 93 LEU A C 1
ATOM 729 O O . LEU A 1 93 ? -27.995 -6.865 0.933 1.00 72.44 93 LEU A O 1
ATOM 733 N N . CYS A 1 94 ? -28.426 -8.168 2.707 1.00 68.62 94 CYS A N 1
ATOM 734 C CA . CYS A 1 94 ? -28.959 -9.296 1.950 1.00 68.62 94 CYS A CA 1
ATOM 735 C C . CYS A 1 94 ? -30.479 -9.159 1.780 1.00 68.62 94 CYS A C 1
ATOM 737 O O . CYS A 1 94 ? -31.248 -10.035 2.170 1.00 68.62 94 CYS A O 1
ATOM 739 N N . ASP A 1 95 ? -30.913 -8.032 1.219 1.00 69.50 95 ASP A N 1
ATOM 740 C CA . ASP A 1 95 ? -32.281 -7.886 0.728 1.00 69.50 95 ASP A CA 1
ATOM 741 C C . ASP A 1 95 ? -32.342 -8.429 -0.709 1.00 69.50 95 ASP A C 1
ATOM 743 O O . ASP A 1 95 ? -31.586 -8.013 -1.597 1.00 69.50 95 ASP A O 1
ATOM 747 N N . SER A 1 96 ? -33.199 -9.430 -0.916 1.00 61.81 96 SER A N 1
ATOM 748 C CA . SER A 1 96 ? -33.159 -10.340 -2.064 1.00 61.81 96 SER A CA 1
ATOM 749 C C . SER A 1 96 ? -33.510 -9.693 -3.398 1.00 61.81 96 SER A C 1
ATOM 751 O O . SER A 1 96 ? -33.378 -10.363 -4.413 1.00 61.81 96 SER A O 1
ATOM 753 N N . ASP A 1 97 ? -33.935 -8.429 -3.416 1.00 70.81 97 ASP A N 1
ATOM 754 C CA . ASP A 1 97 ? -34.399 -7.742 -4.628 1.00 70.81 97 ASP A CA 1
ATOM 755 C C . ASP A 1 97 ? -33.583 -6.480 -4.964 1.00 70.81 97 ASP A C 1
ATOM 757 O O . ASP A 1 97 ? -33.838 -5.809 -5.968 1.00 70.81 97 ASP A O 1
ATOM 761 N N . VAL A 1 98 ? -32.581 -6.129 -4.154 1.00 70.56 98 VAL A N 1
ATOM 762 C CA . VAL A 1 98 ? -31.803 -4.886 -4.310 1.00 70.56 98 VAL A CA 1
ATOM 763 C C . VAL A 1 98 ? -31.024 -4.847 -5.626 1.00 70.56 98 VAL A C 1
ATOM 765 O O . VAL A 1 98 ? -30.965 -3.806 -6.283 1.00 70.56 98 VAL A O 1
ATOM 768 N N . TYR A 1 99 ? -30.480 -5.984 -6.062 1.00 66.69 99 TYR A N 1
ATOM 769 C CA . TYR A 1 99 ? -29.745 -6.089 -7.327 1.00 66.69 99 TYR A CA 1
ATOM 770 C C . TYR A 1 99 ? -30.635 -5.913 -8.567 1.00 66.69 99 TYR A C 1
ATOM 772 O O . TYR A 1 99 ? -30.119 -5.645 -9.647 1.00 66.69 99 TYR A O 1
ATOM 780 N N . LEU A 1 100 ? -31.962 -6.029 -8.426 1.00 73.94 100 LEU A N 1
ATOM 781 C CA . LEU A 1 100 ? -32.915 -5.740 -9.503 1.00 73.94 100 LEU A CA 1
ATOM 782 C C . LEU A 1 100 ? -33.233 -4.242 -9.611 1.00 73.94 100 LEU A C 1
ATOM 784 O O . LEU A 1 100 ? -33.701 -3.789 -10.653 1.00 73.94 100 LEU A O 1
ATOM 788 N N . ARG A 1 101 ? -33.001 -3.470 -8.541 1.00 74.56 101 ARG A N 1
ATOM 789 C CA . ARG A 1 101 ? -33.383 -2.050 -8.440 1.00 74.56 101 ARG A CA 1
ATOM 790 C C . ARG A 1 101 ? -32.238 -1.085 -8.730 1.00 74.56 101 ARG A C 1
ATOM 792 O O . ARG A 1 101 ? -32.494 0.067 -9.072 1.00 74.56 101 ARG A O 1
ATOM 799 N N . TYR A 1 102 ? -30.994 -1.540 -8.610 1.00 75.44 102 TYR A N 1
ATOM 800 C CA . TYR A 1 102 ? -29.811 -0.696 -8.743 1.00 75.44 102 TYR A CA 1
ATOM 801 C C . TYR A 1 102 ? -28.786 -1.309 -9.699 1.00 75.44 102 TYR A C 1
ATOM 803 O O . TYR A 1 102 ? -28.522 -2.506 -9.669 1.00 75.44 102 TYR A O 1
ATOM 811 N N . GLY A 1 103 ? -28.159 -0.466 -10.525 1.00 80.44 103 GLY A N 1
ATOM 812 C CA . GLY A 1 103 ? -26.939 -0.839 -11.246 1.00 80.44 103 GLY A CA 1
ATOM 813 C C . GLY A 1 103 ? -25.729 -0.928 -10.307 1.00 80.44 103 GLY A C 1
ATOM 814 O O . GLY A 1 103 ? -25.813 -0.557 -9.138 1.00 80.44 103 GLY A O 1
ATOM 815 N N . VAL A 1 104 ? -24.576 -1.357 -10.830 1.00 80.25 104 VAL A N 1
ATOM 816 C CA . VAL A 1 104 ? -23.343 -1.611 -10.048 1.00 80.25 104 VAL A CA 1
ATOM 817 C C . VAL A 1 104 ? -22.952 -0.441 -9.132 1.00 80.25 104 VAL A C 1
ATOM 819 O O . VAL A 1 104 ? -22.652 -0.650 -7.961 1.00 80.25 104 VAL A O 1
ATOM 822 N N . VAL A 1 105 ? -23.014 0.798 -9.631 1.00 84.81 105 VAL A N 1
ATOM 823 C CA . VAL A 1 105 ? -22.696 2.003 -8.837 1.00 84.81 105 VAL A CA 1
ATOM 824 C C . VAL A 1 105 ? -23.711 2.227 -7.711 1.00 84.81 105 VAL A C 1
ATOM 826 O O . VAL A 1 105 ? -23.338 2.597 -6.603 1.00 84.81 105 VAL A O 1
ATOM 829 N N . GLY A 1 106 ? -24.997 1.974 -7.968 1.00 81.94 106 GLY A N 1
ATOM 830 C CA . GLY A 1 106 ? -26.045 2.098 -6.953 1.00 81.94 106 GLY A CA 1
ATOM 831 C C . GLY A 1 106 ? -25.916 1.044 -5.852 1.00 81.94 106 GLY A C 1
ATOM 832 O O . GLY A 1 106 ? -26.064 1.370 -4.680 1.00 81.94 106 GLY A O 1
ATOM 833 N N . LEU A 1 107 ? -25.557 -0.190 -6.220 1.00 81.38 107 LEU A N 1
ATOM 834 C CA . LEU A 1 107 ? -25.235 -1.269 -5.279 1.00 81.38 107 LEU A CA 1
ATOM 835 C C . LEU A 1 107 ? -24.022 -0.929 -4.408 1.00 81.38 107 LEU A C 1
ATOM 837 O O . LEU A 1 107 ? -24.063 -1.151 -3.200 1.00 81.38 107 LEU A O 1
ATOM 841 N N . PHE A 1 108 ? -22.966 -0.368 -5.005 1.00 83.00 108 PHE A N 1
ATOM 842 C CA . PHE A 1 108 ? -21.787 0.077 -4.262 1.00 83.00 108 PHE A CA 1
ATOM 843 C C . PHE A 1 108 ? -22.157 1.144 -3.227 1.00 83.00 108 PHE A C 1
ATOM 845 O O . PHE A 1 108 ? -21.864 0.970 -2.049 1.00 83.00 108 PHE A O 1
ATOM 852 N N . ASN A 1 109 ? -22.871 2.193 -3.645 1.00 84.06 109 ASN A N 1
ATOM 853 C CA . ASN A 1 109 ? -23.284 3.275 -2.750 1.00 84.06 109 ASN A CA 1
ATOM 854 C C . ASN A 1 109 ? -24.202 2.782 -1.625 1.00 84.06 109 ASN A C 1
ATOM 856 O O . ASN A 1 109 ? -24.075 3.227 -0.488 1.00 84.06 109 ASN A O 1
ATOM 860 N N . LEU A 1 110 ? -25.117 1.854 -1.925 1.00 84.06 110 LEU A N 1
ATOM 861 C CA . LEU A 1 110 ? -25.984 1.266 -0.911 1.00 84.06 110 LEU A CA 1
ATOM 862 C C . LEU A 1 110 ? -25.168 0.469 0.110 1.00 84.06 110 LEU A C 1
ATOM 864 O O . LEU A 1 110 ? -25.313 0.702 1.305 1.00 84.06 110 LEU A O 1
ATOM 868 N N . CYS A 1 111 ? -24.284 -0.417 -0.354 1.00 83.12 111 CYS A N 1
ATOM 869 C CA . CYS A 1 111 ? -23.409 -1.196 0.517 1.00 83.12 111 CYS A CA 1
ATOM 870 C C . CYS A 1 111 ? -22.559 -0.287 1.416 1.00 83.12 111 CYS A C 1
ATOM 872 O O . CYS A 1 111 ? -22.543 -0.468 2.632 1.00 83.12 111 CYS A O 1
ATOM 874 N N . ASP A 1 112 ? -21.925 0.728 0.824 1.00 84.81 112 ASP A N 1
ATOM 875 C CA . ASP A 1 112 ? -21.088 1.699 1.528 1.00 84.81 112 ASP A CA 1
ATOM 876 C C . ASP A 1 112 ? -21.885 2.473 2.588 1.00 84.81 112 ASP A C 1
ATOM 878 O O . ASP A 1 112 ? -21.491 2.519 3.753 1.00 84.81 112 ASP A O 1
ATOM 882 N N . SER A 1 113 ? -23.067 2.989 2.228 1.00 85.44 113 SER A N 1
ATOM 883 C CA . SER A 1 113 ? -23.929 3.728 3.159 1.00 85.44 113 SER A CA 1
ATOM 884 C C . SER A 1 113 ? -24.439 2.864 4.318 1.00 85.44 113 SER A C 1
ATOM 886 O O . SER A 1 113 ? -24.419 3.302 5.470 1.00 85.44 113 SER A O 1
ATOM 888 N N . THR A 1 114 ? -24.839 1.620 4.039 1.00 84.50 114 THR A N 1
ATOM 889 C CA . THR A 1 114 ? -25.322 0.675 5.049 1.00 84.50 114 THR A CA 1
ATOM 890 C C . THR A 1 114 ? -24.202 0.281 6.001 1.00 84.50 114 THR A C 1
ATOM 892 O O . THR A 1 114 ? -24.391 0.306 7.216 1.00 84.50 114 THR A O 1
ATOM 895 N N . LEU A 1 115 ? -23.017 -0.048 5.478 1.00 81.88 115 LEU A N 1
ATOM 896 C CA . LEU A 1 115 ? -21.861 -0.374 6.310 1.00 81.88 115 LEU A CA 1
ATOM 897 C C . LEU A 1 115 ? -21.454 0.817 7.179 1.00 81.88 115 LEU A C 1
ATOM 899 O O . LEU A 1 115 ? -21.281 0.634 8.383 1.00 81.88 115 LEU A O 1
ATO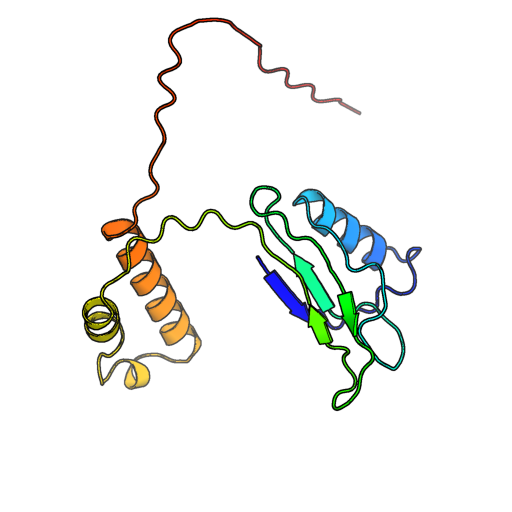M 903 N N . CYS A 1 116 ? -21.369 2.025 6.612 1.00 81.88 116 CYS A N 1
ATOM 904 C CA . CYS A 1 116 ? -21.075 3.242 7.371 1.00 81.88 116 CYS A CA 1
ATOM 905 C C . CYS A 1 116 ? -22.071 3.449 8.521 1.00 81.88 116 CYS A C 1
ATOM 907 O O . CYS A 1 116 ? -21.652 3.603 9.666 1.00 81.88 116 CYS A O 1
ATOM 909 N N . GLY A 1 117 ? -23.378 3.348 8.254 1.00 82.19 117 GLY A N 1
ATOM 910 C CA . GLY A 1 117 ? -24.407 3.493 9.290 1.00 82.19 117 GLY A CA 1
ATOM 911 C C . GLY A 1 117 ? -24.307 2.437 10.397 1.00 82.19 117 GLY A C 1
ATOM 912 O O . GLY A 1 117 ? -24.441 2.753 11.581 1.00 82.19 117 GLY A O 1
ATOM 913 N N . LEU A 1 118 ? -24.008 1.185 10.036 1.00 80.75 118 LEU A N 1
ATOM 914 C CA . LEU A 1 118 ? -23.788 0.115 11.011 1.00 80.75 118 LEU A CA 1
ATOM 915 C C . LEU A 1 118 ? -22.548 0.369 11.880 1.00 80.75 118 LEU A C 1
ATOM 917 O O . LEU A 1 118 ? -22.581 0.107 13.087 1.00 80.75 118 LEU A O 1
ATOM 921 N N . PHE A 1 119 ? -21.466 0.888 11.295 1.00 76.75 119 PHE A N 1
ATOM 922 C CA . PHE A 1 119 ? -20.269 1.268 12.042 1.00 76.75 119 PHE A CA 1
ATOM 923 C C . PHE A 1 119 ? -20.539 2.439 12.987 1.00 76.75 119 PHE A C 1
ATOM 925 O O . PHE A 1 119 ? -20.185 2.339 14.160 1.00 76.75 119 PHE A O 1
ATOM 932 N N . ASP A 1 120 ? -21.231 3.485 12.536 1.00 80.25 120 ASP A N 1
ATOM 933 C CA . ASP A 1 120 ? -21.582 4.634 13.378 1.00 80.25 120 ASP A CA 1
ATOM 934 C C . ASP A 1 120 ? -22.429 4.220 14.590 1.00 80.25 120 ASP A C 1
ATOM 936 O O . ASP A 1 120 ? -22.213 4.694 15.708 1.00 80.25 120 ASP A O 1
ATOM 940 N N . GLN A 1 121 ? -23.368 3.291 14.397 1.00 80.38 121 GLN A N 1
ATOM 941 C CA . GLN A 1 121 ? -24.254 2.831 15.462 1.00 80.38 121 GLN A CA 1
ATOM 942 C C . GLN A 1 121 ? -23.561 1.889 16.460 1.00 80.38 121 GLN A C 1
ATOM 944 O O . GLN A 1 121 ? -23.800 1.971 17.669 1.00 80.38 121 GLN A O 1
ATOM 949 N N . HIS A 1 122 ? -22.731 0.960 15.977 1.00 74.00 122 HIS A N 1
ATOM 950 C CA . HIS A 1 122 ? -22.237 -0.160 16.791 1.00 74.00 122 HIS A CA 1
ATOM 951 C C . HIS A 1 122 ? -20.748 -0.087 17.144 1.00 74.00 122 HIS A C 1
ATOM 953 O O . HIS A 1 122 ? -20.308 -0.748 18.093 1.00 74.00 122 HIS A O 1
ATOM 959 N N . ALA A 1 123 ? -19.987 0.747 16.444 1.00 66.38 123 ALA A N 1
ATOM 960 C CA . ALA A 1 123 ? -18.588 1.053 16.711 1.00 66.38 123 ALA A CA 1
ATOM 961 C C . ALA A 1 123 ? -18.318 2.572 16.602 1.00 66.38 123 ALA A C 1
ATOM 963 O O . ALA A 1 123 ? -17.402 2.972 15.881 1.00 66.38 123 ALA A O 1
ATOM 964 N N . PRO A 1 124 ? -19.085 3.427 17.316 1.00 68.12 124 PRO A N 1
ATOM 965 C CA . PRO A 1 124 ? -18.882 4.869 17.266 1.00 68.12 124 PRO A CA 1
ATOM 966 C C . PRO A 1 124 ? -17.460 5.214 17.703 1.00 68.12 124 PRO A C 1
ATOM 968 O O . PRO A 1 124 ? -16.930 4.621 18.649 1.00 68.12 124 PRO A O 1
ATOM 971 N N . LEU A 1 125 ? -16.859 6.196 17.031 1.00 65.06 125 LEU A N 1
ATOM 972 C CA . LEU A 1 125 ? -15.543 6.713 17.387 1.00 65.06 125 LEU A CA 1
ATOM 973 C C . LEU A 1 125 ? -15.545 7.125 18.863 1.00 65.06 125 LEU A C 1
ATOM 975 O O . LEU A 1 125 ? -16.241 8.055 19.274 1.00 65.06 125 LEU A O 1
ATOM 979 N N . SER A 1 126 ? -14.760 6.425 19.678 1.00 57.50 126 SER A N 1
ATOM 980 C CA . SER A 1 126 ? -14.520 6.826 21.055 1.00 57.50 126 SER A CA 1
ATOM 981 C C . SER A 1 126 ? -13.673 8.091 21.031 1.00 57.50 126 SER A C 1
ATOM 983 O O . SER A 1 126 ? -12.462 8.030 20.825 1.00 57.50 126 SER A O 1
ATOM 985 N N . VAL A 1 127 ? -14.311 9.244 21.225 1.00 52.56 127 VAL A N 1
ATOM 986 C CA . VAL A 1 127 ? -13.599 10.478 21.548 1.00 52.56 127 VAL A CA 1
ATOM 987 C C . VAL A 1 127 ? -13.006 10.267 22.937 1.00 52.56 127 VAL A C 1
ATOM 989 O O . VAL A 1 127 ? -13.714 10.370 23.941 1.00 52.56 127 VAL A O 1
ATOM 992 N N . GLU A 1 128 ? -11.721 9.920 23.011 1.00 44.38 128 GLU A N 1
ATOM 993 C CA . GLU A 1 128 ? -10.978 10.053 24.259 1.00 44.38 128 GLU A CA 1
ATOM 994 C C . GLU A 1 128 ? -11.048 11.528 24.656 1.00 44.38 128 GLU A C 1
ATOM 996 O O . GLU A 1 128 ? -10.375 12.387 24.087 1.00 44.38 128 GLU A O 1
ATOM 1001 N N . LYS A 1 129 ? -11.907 11.844 25.631 1.00 39.59 129 LYS A N 1
ATOM 1002 C CA . LYS A 1 129 ? -11.754 13.071 26.398 1.00 39.59 129 LYS A CA 1
ATOM 1003 C C . LYS A 1 129 ? -10.432 12.918 27.133 1.00 39.59 129 LYS A C 1
ATOM 1005 O O . LYS A 1 129 ? -10.368 12.233 28.149 1.00 39.59 129 LYS A O 1
ATOM 1010 N N . THR A 1 130 ? -9.381 13.543 26.623 1.00 35.34 130 THR A N 1
ATOM 1011 C CA . THR A 1 130 ? -8.193 13.840 27.412 1.00 35.34 130 THR A CA 1
ATOM 1012 C C . THR A 1 130 ? -8.616 14.782 28.536 1.00 35.34 130 THR A C 1
ATOM 1014 O O . THR A 1 130 ? -8.544 16.001 28.426 1.00 35.34 130 THR A O 1
ATOM 1017 N N . THR A 1 131 ? -9.087 14.221 29.650 1.00 38.19 131 THR A N 1
ATOM 1018 C CA . THR A 1 131 ? -9.044 14.888 30.951 1.00 38.19 131 THR A CA 1
ATOM 1019 C C . THR A 1 131 ? -7.583 14.976 31.367 1.00 38.19 131 THR A C 1
ATOM 1021 O O . THR A 1 131 ? -7.112 14.202 32.192 1.00 38.19 131 THR A O 1
ATOM 1024 N N . ASN A 1 132 ? -6.857 15.907 30.755 1.00 33.75 132 ASN A N 1
ATOM 1025 C CA . ASN A 1 132 ? -5.636 16.442 31.325 1.00 33.75 132 ASN A CA 1
ATOM 1026 C C . ASN A 1 132 ? -5.996 17.793 31.935 1.00 33.75 132 ASN A C 1
ATOM 1028 O O . ASN A 1 132 ? -5.907 18.841 31.298 1.00 33.75 132 ASN A O 1
ATOM 1032 N N . GLU A 1 133 ? -6.422 17.751 33.196 1.00 43.03 133 GLU A N 1
ATOM 1033 C CA . GLU A 1 133 ? -6.218 18.876 34.097 1.00 43.03 133 GLU A CA 1
ATOM 1034 C C . GLU A 1 133 ? -4.707 19.101 34.223 1.00 43.03 133 GLU A C 1
ATOM 1036 O O . GLU A 1 133 ? -4.021 18.402 34.969 1.00 43.03 133 GLU A O 1
ATOM 1041 N N . LYS A 1 134 ? -4.182 20.036 33.428 1.00 32.53 134 LYS A N 1
ATOM 1042 C CA . LYS A 1 134 ? -3.263 21.104 33.847 1.00 32.53 134 LYS A CA 1
ATOM 1043 C C . LYS A 1 134 ? -2.863 21.938 32.632 1.00 32.53 134 LYS A C 1
ATOM 1045 O O . LYS A 1 134 ? -2.364 21.441 31.630 1.00 32.53 134 LYS A O 1
ATOM 1050 N N . GLU A 1 135 ? -3.156 23.219 32.769 1.00 36.38 135 GLU A N 1
ATOM 1051 C CA . GLU A 1 135 ? -2.906 24.339 31.873 1.00 36.38 135 GLU A CA 1
ATOM 1052 C C . GLU A 1 135 ? -1.500 24.341 31.249 1.00 36.38 135 GLU A C 1
ATOM 1054 O O . GLU A 1 135 ? -0.507 24.111 31.935 1.00 36.38 135 GLU A O 1
ATOM 1059 N N . SER A 1 136 ? -1.391 24.713 29.970 1.00 28.89 136 SER A N 1
ATOM 1060 C CA . SER A 1 136 ? -0.750 2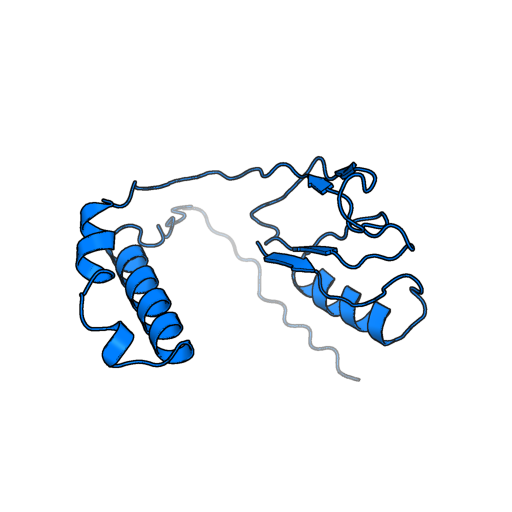5.981 29.567 1.00 28.89 136 SER A CA 1
ATOM 1061 C C . SER A 1 136 ? -0.644 26.119 28.039 1.00 28.89 136 SER A C 1
ATOM 1063 O O . SER A 1 136 ? -0.105 25.277 27.331 1.00 28.89 136 SER A O 1
ATOM 1065 N N . LEU A 1 137 ? -1.214 27.228 27.563 1.00 31.59 137 LEU A N 1
ATOM 1066 C CA . LEU A 1 137 ? -0.928 27.971 26.334 1.00 31.59 137 LEU A CA 1
ATOM 1067 C C . LEU A 1 137 ? 0.302 27.529 25.515 1.00 31.59 137 LEU A C 1
ATOM 1069 O O . LEU A 1 137 ? 1.429 27.775 25.932 1.00 31.59 137 LEU A O 1
ATOM 1073 N N . VAL A 1 138 ? 0.084 27.112 24.262 1.00 31.36 138 VAL A N 1
ATOM 1074 C CA . VAL A 1 138 ? 0.979 27.484 23.152 1.00 31.36 138 VAL A CA 1
ATOM 1075 C C . VAL A 1 138 ? 0.131 27.876 21.943 1.00 31.36 138 VAL A C 1
ATOM 1077 O O . VAL A 1 138 ? -0.733 27.138 21.479 1.00 31.36 138 VAL A O 1
ATOM 1080 N N . GLN A 1 139 ? 0.365 29.109 21.507 1.00 30.47 139 GLN A N 1
ATOM 1081 C CA . GLN A 1 139 ? -0.343 29.864 20.485 1.00 30.47 139 GLN A CA 1
ATOM 1082 C C . GLN A 1 139 ? -0.346 29.195 19.105 1.00 30.47 139 GLN A C 1
ATOM 1084 O O . GLN A 1 139 ? 0.676 28.710 18.623 1.00 30.47 139 GLN A O 1
ATOM 1089 N N . PHE A 1 140 ? -1.479 29.338 18.413 1.00 28.03 140 PHE A N 1
ATOM 1090 C CA . PHE A 1 140 ? -1.543 29.350 16.954 1.00 28.03 140 PHE A CA 1
ATOM 1091 C C . PHE A 1 140 ? -0.550 30.382 16.402 1.00 28.03 140 PHE A C 1
ATOM 1093 O O . PHE A 1 140 ? -0.692 31.579 16.659 1.00 28.03 140 PHE A O 1
ATOM 1100 N N . ARG A 1 141 ? 0.415 29.941 15.591 1.00 26.08 141 ARG A N 1
ATOM 1101 C CA . ARG A 1 141 ? 1.180 30.826 14.709 1.00 26.08 141 ARG A CA 1
ATOM 1102 C C . ARG A 1 141 ? 0.872 30.459 13.264 1.00 26.08 141 ARG A C 1
ATOM 1104 O O . ARG A 1 141 ? 1.485 29.576 12.681 1.00 26.08 141 ARG A O 1
ATOM 1111 N N . MET A 1 142 ? -0.109 31.161 12.706 1.00 30.25 142 MET A N 1
ATOM 1112 C CA . MET A 1 142 ? -0.242 31.342 11.266 1.00 30.25 142 MET A CA 1
ATOM 1113 C C . MET A 1 142 ? 0.922 32.232 10.817 1.00 30.25 142 MET A C 1
ATOM 1115 O O . MET A 1 142 ? 0.945 33.416 11.148 1.00 30.25 142 MET A O 1
ATOM 1119 N N . SER A 1 143 ? 1.888 31.688 10.083 1.00 29.56 143 SER A N 1
ATOM 1120 C CA . SER A 1 143 ? 2.743 32.497 9.212 1.00 29.56 143 SER A CA 1
ATOM 1121 C C . SER A 1 143 ? 2.360 32.192 7.774 1.00 29.56 143 SER A C 1
ATOM 1123 O O . SER A 1 143 ? 2.814 31.214 7.186 1.00 29.56 143 SER A O 1
ATOM 1125 N N . GLY A 1 144 ? 1.491 33.036 7.222 1.00 30.41 144 GLY A N 1
ATOM 1126 C CA . GLY A 1 144 ? 1.510 33.268 5.790 1.00 30.41 144 GLY A CA 1
ATOM 1127 C C . GLY A 1 144 ? 2.799 34.012 5.462 1.00 30.41 144 GLY A C 1
ATOM 1128 O O . GLY A 1 144 ? 3.030 35.097 5.997 1.00 30.41 144 GLY A O 1
ATOM 1129 N N . GLU A 1 145 ? 3.627 33.434 4.603 1.00 32.03 145 GLU A N 1
ATOM 1130 C CA . GLU A 1 145 ? 4.612 34.205 3.859 1.00 32.03 145 GLU A CA 1
ATOM 1131 C C . GLU A 1 145 ? 3.983 34.622 2.535 1.00 32.03 145 GLU A C 1
ATOM 1133 O O . GLU A 1 145 ? 3.537 33.803 1.731 1.00 32.03 145 GLU A O 1
ATOM 1138 N N . LYS A 1 146 ? 3.895 35.942 2.381 1.00 35.53 146 LYS A N 1
ATOM 1139 C CA . LYS A 1 146 ? 3.674 36.626 1.117 1.00 35.53 146 LYS A CA 1
ATOM 1140 C C . LYS A 1 146 ? 4.938 36.476 0.273 1.00 35.53 146 LYS A C 1
ATOM 1142 O O . LYS A 1 146 ? 6.033 36.700 0.789 1.00 35.53 146 LYS A O 1
ATOM 1147 N N . THR A 1 147 ? 4.761 36.221 -1.013 1.00 36.72 147 THR A N 1
ATOM 1148 C CA . THR A 1 147 ? 5.605 36.810 -2.055 1.00 36.72 147 THR A CA 1
ATOM 1149 C C . THR A 1 147 ? 4.808 37.872 -2.792 1.00 36.72 147 THR A C 1
ATOM 1151 O O . THR A 1 147 ? 3.561 37.751 -2.845 1.00 36.72 147 THR A O 1
#

Foldseek 3Di:
DDKDFQVDFLPDCPDPVNVVVVVVLVVQVFDFDPAAFFQVGGRGIGDHDHPVWDKDPWDFADDDPDRGTDIDIHIDDPDPDPPQDPVQLCVQLVDPCVPVVDDPVRNVVSNVVSVVVSCCVRVNPPPPPPPPPDDDDDDDDDDDDDD

Sequence (147 aa):
MIIGDLNVYFKDSSKNYTISFFNLISSFGFEHLPTSTHNKGGLLDVIISNPSVGFYDVRVHPPLISDHGLVTCSLNVKINYKKLNNDLIANNLCDSDVYLRYGVVGLFNLCDSTLCGLFDQHAPLSVEKTTNEKESLVQFRMSGEKT

InterPro domains:
  IPR036691 Endonuclease/exonuclease/phosphatase superfamily [SSF56219] (1-75)